Protein AF-A0A7W7AL02-F1 (afdb_monomer)

Nearest PDB structures (foldseek):
  6on0-assembly1_B  TM=6.784E-01  e=7.004E-01  Ravinvirus N15

Foldseek 3Di:
DQVVCVHLVSLCVLLVHDSVVSVVCVVVNDPPVSLVSSVVSCCVVPVPDDVVCVVVVNPDDDDD

Secondary structure (DSSP, 8-state):
-TTTTTHHHHHHHHTTS-HHHHHHHHHH---HHHHHHHHHHHHHH-TT--HHHHHHT-------

Organism: NCBI:txid237611

InterPro domains:
  IPR010982 Lambda repressor-like, DNA-binding domain superfamily [G3DSA:1.10.260.40] (1-59)
  IPR059216 2-isopropylmalate synthase, N-terminal carph-isopro domain [NF046037] (2-38)

Mean predicted aligned error: 6.05 Å

Sequence (64 aa):
MIDALGGTTAVARLATTPVSTVHSWRKNGIPASRLAHLKLAVAVAKPSIDIDAIVSGVTQAAAA

pLDDT: mean 83.66, std 15.99, range [34.72, 97.19]

Structure (mmCIF, N/CA/C/O backbone):
data_AF-A0A7W7AL02-F1
#
_entry.id   AF-A0A7W7AL02-F1
#
loop_
_atom_site.group_PDB
_atom_site.id
_atom_site.type_symbol
_atom_site.label_atom_id
_atom_site.label_alt_id
_atom_site.label_comp_id
_atom_site.label_asym_id
_atom_site.label_entity_id
_atom_site.label_seq_id
_atom_site.pdbx_PDB_ins_code
_atom_site.Cartn_x
_atom_site.Cartn_y
_atom_site.Cartn_z
_atom_site.occupancy
_atom_site.B_iso_or_equiv
_atom_site.auth_seq_id
_atom_site.auth_comp_id
_atom_site.auth_asym_id
_atom_site.auth_atom_id
_atom_site.pdbx_PDB_model_num
ATOM 1 N N . MET A 1 1 ? 6.646 5.583 0.800 1.00 82.88 1 MET A N 1
ATOM 2 C CA . MET A 1 1 ? 6.070 4.371 0.166 1.00 82.88 1 MET A CA 1
ATOM 3 C C . MET A 1 1 ? 4.749 4.596 -0.572 1.00 82.88 1 MET A C 1
ATOM 5 O O . MET A 1 1 ? 4.741 4.360 -1.768 1.00 82.88 1 MET A O 1
ATOM 9 N N . ILE A 1 2 ? 3.639 5.006 0.070 1.00 89.38 2 ILE A N 1
ATOM 10 C CA . ILE A 1 2 ? 2.315 5.073 -0.604 1.00 89.38 2 ILE A CA 1
ATOM 11 C C . ILE A 1 2 ? 2.360 5.923 -1.884 1.00 89.38 2 ILE A C 1
ATOM 13 O O . ILE A 1 2 ? 1.854 5.497 -2.916 1.00 89.38 2 ILE A O 1
ATOM 17 N N . ASP A 1 3 ? 3.011 7.085 -1.837 1.00 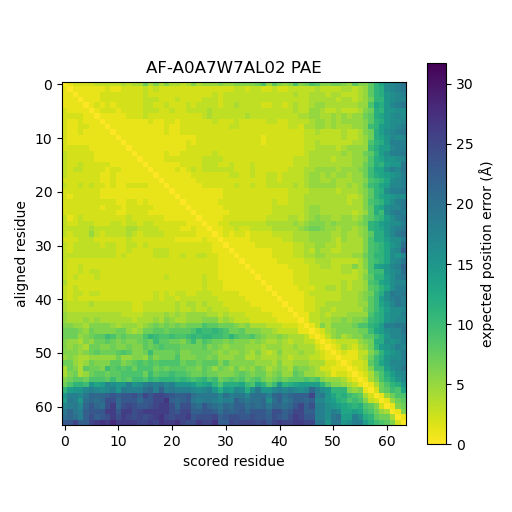90.94 3 ASP A N 1
ATOM 18 C CA . ASP A 1 3 ? 3.181 7.945 -3.014 1.00 90.94 3 ASP A CA 1
ATOM 19 C C . ASP A 1 3 ? 4.036 7.280 -4.104 1.00 90.94 3 ASP A C 1
ATOM 21 O O . ASP A 1 3 ? 3.623 7.242 -5.259 1.00 90.94 3 ASP A O 1
ATOM 25 N N . ALA A 1 4 ? 5.146 6.636 -3.729 1.00 86.62 4 ALA A N 1
ATOM 26 C CA . ALA A 1 4 ? 6.010 5.889 -4.652 1.00 86.62 4 ALA A CA 1
ATOM 27 C C . ALA A 1 4 ? 5.287 4.720 -5.354 1.00 86.62 4 ALA A C 1
ATOM 29 O O . ALA A 1 4 ? 5.619 4.354 -6.476 1.00 86.62 4 ALA A O 1
ATOM 30 N N . LEU A 1 5 ? 4.254 4.156 -4.723 1.00 87.06 5 LEU A N 1
ATOM 31 C CA . LEU A 1 5 ? 3.431 3.098 -5.314 1.00 87.06 5 LEU A CA 1
ATOM 32 C C . LEU A 1 5 ? 2.370 3.612 -6.300 1.00 87.06 5 LEU A C 1
ATOM 34 O O . LEU A 1 5 ? 1.733 2.797 -6.975 1.00 87.06 5 LEU A O 1
ATOM 38 N N . GLY A 1 6 ? 2.207 4.931 -6.438 1.00 89.25 6 GLY A N 1
ATOM 39 C CA . GLY A 1 6 ? 1.179 5.569 -7.269 1.00 89.25 6 GLY A CA 1
ATOM 40 C C . GLY A 1 6 ? 0.048 6.216 -6.465 1.00 89.25 6 GLY A C 1
ATOM 41 O O . GLY A 1 6 ? -1.024 6.482 -7.006 1.00 89.25 6 GLY A O 1
ATOM 42 N N . GLY A 1 7 ? 0.259 6.449 -5.168 1.00 93.44 7 GLY A N 1
ATOM 43 C CA . GLY A 1 7 ? -0.676 7.156 -4.300 1.00 93.44 7 GLY A CA 1
ATOM 44 C C . GLY A 1 7 ? -1.752 6.272 -3.664 1.00 93.44 7 GLY A C 1
ATOM 45 O O . GLY A 1 7 ? -1.842 5.061 -3.870 1.00 93.44 7 GLY A O 1
ATOM 46 N N . THR A 1 8 ? -2.597 6.906 -2.849 1.00 95.12 8 THR A N 1
ATOM 47 C CA . THR A 1 8 ? -3.563 6.234 -1.962 1.00 95.12 8 THR A CA 1
ATOM 48 C C . THR A 1 8 ? -4.551 5.344 -2.726 1.00 95.12 8 THR A C 1
ATOM 50 O O . THR A 1 8 ? -4.798 4.215 -2.313 1.00 95.12 8 THR A O 1
ATOM 53 N N . THR A 1 9 ? -5.085 5.808 -3.859 1.00 95.88 9 THR A N 1
ATOM 54 C CA . THR A 1 9 ? -6.064 5.049 -4.660 1.00 95.88 9 THR A CA 1
ATOM 55 C C . THR A 1 9 ? -5.442 3.824 -5.328 1.00 95.88 9 THR A C 1
ATOM 57 O O . THR A 1 9 ? -6.059 2.760 -5.347 1.00 95.88 9 THR A O 1
ATOM 60 N N . ALA A 1 10 ? -4.218 3.943 -5.852 1.00 94.00 10 ALA A N 1
ATOM 61 C CA . ALA A 1 10 ? -3.512 2.820 -6.467 1.00 94.00 10 ALA A CA 1
ATOM 62 C C . ALA A 1 10 ? -3.202 1.734 -5.429 1.00 94.00 10 ALA A C 1
ATOM 64 O O . ALA A 1 10 ? -3.486 0.559 -5.654 1.00 94.00 10 ALA A O 1
ATOM 65 N N . VAL A 1 11 ? -2.709 2.140 -4.255 1.00 93.88 11 VAL A N 1
ATOM 66 C CA . VAL A 1 11 ? -2.438 1.225 -3.139 1.00 93.88 11 VAL A CA 1
ATOM 67 C C . VAL A 1 11 ? -3.723 0.578 -2.61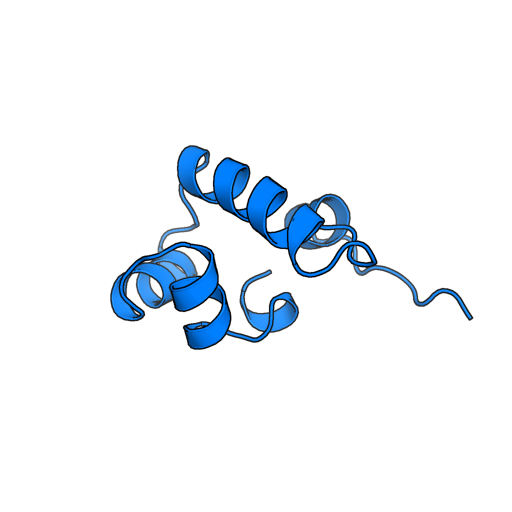6 1.00 93.88 11 VAL A C 1
ATOM 69 O O . VAL A 1 11 ? -3.715 -0.609 -2.310 1.00 93.88 11 VAL A O 1
ATOM 72 N N . ALA A 1 12 ? -4.840 1.308 -2.559 1.00 96.06 12 ALA A N 1
ATOM 73 C CA . ALA A 1 12 ? -6.132 0.764 -2.129 1.00 96.06 12 ALA A CA 1
ATOM 74 C C . ALA A 1 12 ? -6.633 -0.353 -3.055 1.00 96.06 12 ALA A C 1
ATOM 76 O O . ALA A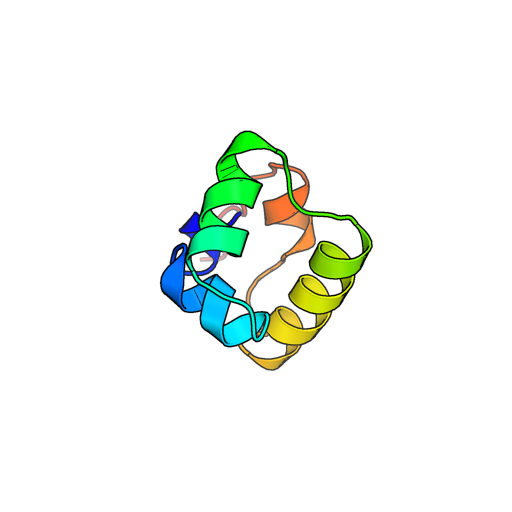 1 12 ? -7.077 -1.398 -2.579 1.00 96.06 12 ALA A O 1
ATOM 77 N N . ARG A 1 13 ? -6.496 -0.160 -4.374 1.00 94.31 13 ARG A N 1
ATOM 78 C CA . ARG A 1 13 ? -6.818 -1.188 -5.377 1.00 94.31 13 ARG A CA 1
ATOM 79 C C . ARG A 1 13 ? -5.899 -2.399 -5.254 1.00 94.31 13 ARG A C 1
ATOM 81 O O . ARG A 1 13 ? -6.381 -3.521 -5.272 1.00 94.31 13 ARG A O 1
ATOM 88 N N . LEU A 1 14 ? -4.598 -2.168 -5.082 1.00 92.12 14 LEU A N 1
ATOM 89 C CA . LEU A 1 14 ? -3.597 -3.231 -4.985 1.00 92.12 14 LEU A CA 1
ATOM 90 C C . LEU A 1 14 ? -3.731 -4.056 -3.693 1.00 92.12 14 LEU A C 1
ATOM 92 O O . LEU A 1 14 ? -3.496 -5.258 -3.701 1.00 92.12 14 LEU A O 1
ATOM 96 N N . ALA A 1 15 ? -4.146 -3.427 -2.590 1.00 91.69 15 ALA A N 1
ATOM 97 C CA . ALA A 1 15 ? -4.374 -4.083 -1.301 1.00 91.69 15 ALA A CA 1
ATOM 98 C C . ALA A 1 15 ? -5.810 -4.597 -1.094 1.00 91.69 15 ALA A C 1
ATOM 100 O O . ALA A 1 15 ? -6.114 -5.090 -0.002 1.00 91.69 15 ALA A O 1
ATOM 101 N N . THR A 1 16 ? -6.693 -4.424 -2.085 1.00 94.25 16 THR A N 1
ATOM 102 C CA . THR A 1 16 ? -8.127 -4.757 -2.019 1.00 94.25 16 THR A CA 1
ATOM 103 C C . THR A 1 16 ? -8.768 -4.252 -0.721 1.00 94.25 16 THR A C 1
ATOM 105 O O . THR A 1 16 ? -9.337 -5.002 0.073 1.00 94.25 16 THR A O 1
ATOM 108 N N . THR A 1 17 ? -8.603 -2.958 -0.443 1.00 94.56 17 THR A N 1
ATOM 109 C CA . THR A 1 17 ? -9.072 -2.325 0.796 1.00 94.56 17 THR A CA 1
ATOM 110 C C . THR A 1 17 ? -9.613 -0.920 0.514 1.00 94.56 17 THR A C 1
ATOM 112 O O . THR A 1 17 ? -9.239 -0.320 -0.496 1.00 94.56 17 THR A O 1
ATOM 115 N N . PRO A 1 18 ? -10.491 -0.356 1.363 1.00 97.19 18 PRO A N 1
ATOM 116 C CA . PRO A 1 18 ? -11.000 0.995 1.160 1.00 97.19 18 PRO A CA 1
ATOM 117 C C . PRO A 1 18 ? -9.893 2.058 1.116 1.00 97.19 18 PRO A C 1
ATOM 119 O O . PRO A 1 18 ? -8.899 1.995 1.841 1.00 97.19 18 PRO A O 1
ATOM 122 N N . VAL A 1 19 ? -10.109 3.110 0.320 1.00 97.00 19 VAL A N 1
ATOM 123 C CA . VAL A 1 19 ? -9.197 4.269 0.235 1.00 97.00 19 VAL A CA 1
ATOM 124 C C . VAL A 1 19 ? -9.010 4.933 1.604 1.00 97.00 19 VAL A C 1
ATOM 126 O O . VAL A 1 19 ? -7.904 5.360 1.931 1.00 97.00 19 VAL A O 1
ATOM 129 N N . SER A 1 20 ? -10.059 4.968 2.432 1.00 96.69 20 SER A N 1
ATOM 130 C CA . SER A 1 20 ? -10.004 5.488 3.805 1.00 96.69 20 SER A CA 1
ATOM 131 C C . SER A 1 20 ? -9.030 4.706 4.691 1.00 96.69 20 SER A C 1
ATOM 133 O O . SER A 1 20 ? -8.304 5.310 5.480 1.00 96.69 20 SER A O 1
ATOM 135 N N . THR A 1 21 ? -8.941 3.384 4.519 1.00 95.94 21 THR A N 1
ATOM 136 C CA . THR A 1 21 ? -7.985 2.529 5.233 1.00 95.94 21 THR A CA 1
ATOM 137 C C . THR A 1 21 ? -6.550 2.881 4.852 1.00 95.94 21 THR A C 1
ATOM 139 O O . THR A 1 21 ? -5.719 3.106 5.730 1.00 95.94 21 THR A O 1
ATOM 142 N N . VAL A 1 22 ? -6.264 3.032 3.556 1.00 95.62 22 VAL A N 1
ATOM 143 C CA . VAL A 1 22 ? -4.927 3.445 3.091 1.00 95.62 22 VAL A CA 1
ATOM 144 C C . VAL A 1 22 ? -4.594 4.872 3.527 1.00 95.62 22 VAL A C 1
ATOM 146 O O . VAL A 1 22 ? -3.455 5.164 3.888 1.00 95.62 22 VAL A O 1
ATOM 149 N N . HIS A 1 23 ? -5.580 5.771 3.541 1.00 95.19 23 HIS A N 1
ATOM 150 C CA . HIS A 1 23 ? -5.390 7.121 4.063 1.00 95.19 23 HIS A CA 1
ATOM 151 C C . HIS A 1 23 ? -5.042 7.101 5.560 1.00 95.19 23 HIS A C 1
ATOM 153 O O . HIS A 1 23 ? -4.131 7.810 5.983 1.00 95.19 23 HIS A O 1
ATOM 159 N N . SER A 1 24 ? -5.696 6.247 6.354 1.00 95.25 24 SER A N 1
ATOM 160 C CA . SER A 1 24 ? -5.377 6.055 7.775 1.00 95.25 24 SER A CA 1
ATOM 161 C C . SER A 1 24 ? -3.951 5.536 7.988 1.00 95.25 24 SER A C 1
ATOM 163 O O . SER A 1 24 ? -3.274 5.997 8.908 1.00 95.25 24 SER A O 1
ATOM 165 N N . TRP A 1 25 ? -3.441 4.671 7.106 1.00 94.69 25 TRP A N 1
ATOM 166 C CA . TRP A 1 25 ? -2.060 4.183 7.188 1.00 94.69 25 TRP A CA 1
ATOM 167 C C . TRP A 1 25 ? -0.999 5.278 7.067 1.00 94.69 25 TRP A C 1
ATOM 169 O O . TRP A 1 25 ? 0.101 5.116 7.588 1.00 94.69 25 TRP A O 1
ATOM 179 N N . ARG A 1 26 ? -1.307 6.410 6.419 1.00 89.81 26 ARG A N 1
ATOM 180 C CA . ARG A 1 26 ? -0.383 7.558 6.381 1.00 89.81 26 ARG A CA 1
ATOM 181 C C . ARG A 1 26 ? -0.135 8.156 7.762 1.00 89.81 26 ARG A C 1
ATOM 183 O O . ARG A 1 26 ? 0.931 8.713 7.985 1.00 89.81 26 ARG A O 1
ATOM 190 N N . LYS A 1 27 ? -1.122 8.066 8.655 1.00 91.44 27 LYS A N 1
ATOM 191 C CA . LYS A 1 27 ? -1.051 8.610 10.016 1.00 91.44 27 LYS A CA 1
ATOM 192 C C . LYS A 1 27 ? -0.625 7.549 11.027 1.00 91.44 27 LYS A C 1
ATOM 194 O O . LYS A 1 27 ? 0.200 7.822 11.885 1.00 91.44 27 LYS A O 1
ATOM 199 N N . ASN A 1 28 ? -1.171 6.343 10.896 1.00 92.62 28 ASN A N 1
ATOM 200 C CA . ASN A 1 28 ? -1.038 5.279 11.893 1.00 92.62 28 ASN A CA 1
ATOM 201 C C . ASN A 1 28 ? 0.038 4.240 11.540 1.00 92.62 28 ASN A C 1
ATOM 203 O O . ASN A 1 28 ? 0.313 3.345 12.333 1.00 92.62 28 ASN A O 1
ATOM 207 N N . GLY A 1 29 ? 0.621 4.329 10.344 1.00 90.50 29 GLY A N 1
ATOM 208 C CA . GLY A 1 29 ? 1.491 3.297 9.794 1.00 90.50 29 GLY A CA 1
ATOM 209 C C . GLY A 1 29 ? 0.716 2.152 9.138 1.00 90.50 29 GLY A C 1
ATOM 210 O O . GLY A 1 29 ? -0.490 1.969 9.327 1.00 90.50 29 GLY A O 1
ATOM 211 N N . ILE A 1 30 ? 1.426 1.380 8.316 1.00 91.12 30 ILE A N 1
ATOM 212 C CA . ILE A 1 30 ? 0.874 0.208 7.631 1.00 91.12 30 ILE A CA 1
ATOM 213 C C . ILE A 1 30 ? 1.111 -1.017 8.518 1.00 91.12 30 ILE A C 1
ATOM 215 O O . ILE A 1 30 ? 2.259 -1.268 8.887 1.00 91.12 30 ILE A O 1
ATOM 219 N N . PRO A 1 31 ? 0.074 -1.814 8.836 1.00 91.62 31 PRO A N 1
ATOM 220 C CA . PRO A 1 31 ? 0.251 -3.052 9.588 1.00 91.62 31 PRO A CA 1
ATOM 221 C C . PRO A 1 31 ? 1.232 -4.001 8.890 1.00 91.62 31 PRO A C 1
ATOM 223 O O . PRO A 1 31 ? 1.155 -4.175 7.673 1.00 91.62 31 PRO A O 1
ATOM 226 N N . ALA A 1 32 ? 2.100 -4.678 9.646 1.00 90.19 32 ALA A N 1
ATOM 227 C CA . ALA A 1 32 ? 3.126 -5.566 9.084 1.00 90.19 32 ALA A CA 1
ATOM 228 C C . ALA A 1 32 ? 2.545 -6.656 8.160 1.00 90.19 32 ALA A C 1
ATOM 230 O O . ALA A 1 32 ? 3.080 -6.913 7.083 1.00 90.19 32 ALA A O 1
ATOM 231 N N . SER A 1 33 ? 1.394 -7.233 8.521 1.00 90.62 33 SER A N 1
ATOM 232 C CA . SER A 1 33 ? 0.684 -8.214 7.689 1.00 90.62 33 SER A CA 1
ATOM 233 C C . SER A 1 33 ? 0.214 -7.633 6.351 1.00 90.62 33 SER A C 1
ATOM 235 O O . SER A 1 33 ? 0.292 -8.302 5.321 1.00 90.62 33 SER A O 1
ATOM 237 N N . ARG A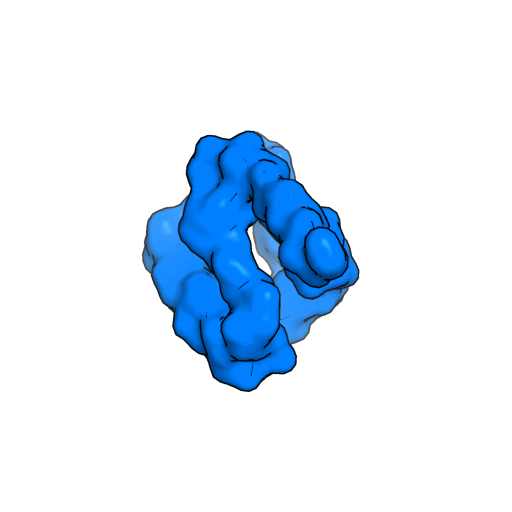 1 34 ? -0.242 -6.375 6.333 1.00 92.00 34 ARG A N 1
ATOM 238 C CA . ARG A 1 34 ? -0.629 -5.662 5.105 1.00 92.00 34 ARG A CA 1
ATOM 239 C C . ARG A 1 34 ? 0.592 -5.304 4.269 1.00 92.00 34 ARG A C 1
ATOM 241 O O . ARG A 1 34 ? 0.539 -5.427 3.051 1.00 92.00 34 ARG A O 1
ATOM 248 N N . LEU A 1 35 ? 1.686 -4.913 4.914 1.00 90.94 35 LEU A N 1
ATOM 249 C CA . LEU A 1 35 ? 2.950 -4.606 4.252 1.00 90.94 35 LEU A CA 1
ATOM 250 C C . LEU A 1 35 ? 3.529 -5.837 3.538 1.00 90.94 35 LEU A C 1
ATOM 252 O O . LEU A 1 35 ? 3.921 -5.725 2.382 1.00 90.94 35 LEU A O 1
ATOM 256 N N . ALA A 1 36 ? 3.506 -7.016 4.168 1.00 90.06 36 ALA A N 1
ATOM 257 C CA . ALA A 1 36 ? 3.932 -8.266 3.533 1.00 90.06 36 ALA A CA 1
ATOM 258 C C . ALA A 1 36 ? 3.102 -8.601 2.278 1.00 90.06 36 ALA A C 1
ATOM 260 O O . ALA A 1 36 ? 3.663 -8.919 1.232 1.00 90.06 36 ALA A O 1
ATOM 261 N N . HIS A 1 37 ? 1.775 -8.448 2.340 1.00 91.44 37 HIS A N 1
ATOM 262 C CA 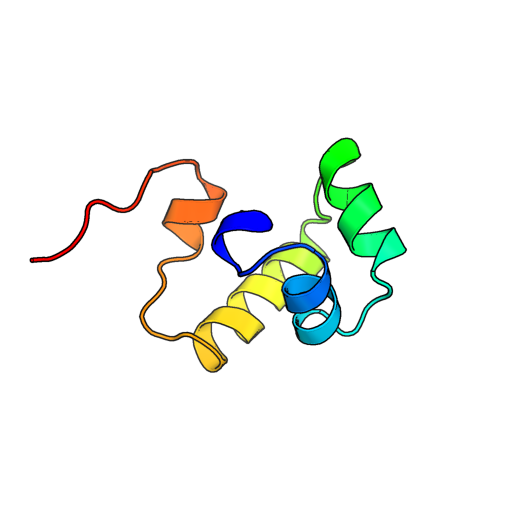. HIS A 1 37 ? 0.914 -8.640 1.167 1.00 91.44 37 HIS A 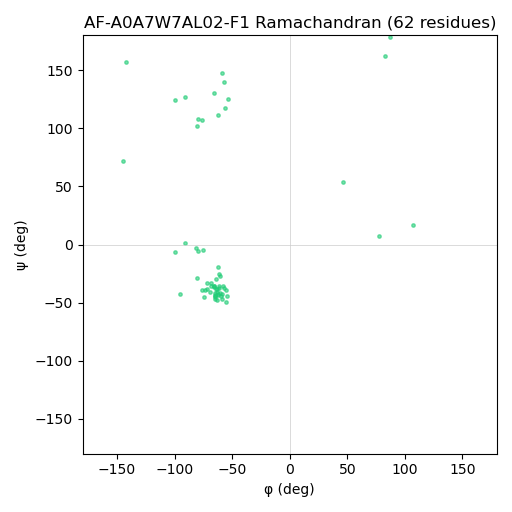CA 1
ATOM 263 C C . HIS A 1 37 ? 1.183 -7.610 0.065 1.00 91.44 37 HIS A C 1
ATOM 265 O O . HIS A 1 37 ? 1.240 -7.967 -1.109 1.00 91.44 37 HIS A O 1
ATOM 271 N N . LEU A 1 38 ? 1.381 -6.340 0.431 1.00 90.62 38 LEU A N 1
ATOM 272 C CA . LEU A 1 38 ? 1.727 -5.282 -0.518 1.00 90.62 38 LEU A CA 1
ATOM 273 C C . LEU A 1 38 ? 3.046 -5.580 -1.236 1.00 90.62 38 LEU A C 1
ATOM 275 O O . LEU A 1 38 ? 3.110 -5.390 -2.445 1.00 90.62 38 LEU A O 1
ATOM 279 N N . LYS A 1 39 ? 4.069 -6.085 -0.533 1.00 90.06 39 LYS A N 1
ATOM 280 C CA . LYS A 1 39 ? 5.342 -6.498 -1.149 1.00 90.06 39 LYS A CA 1
ATOM 281 C C . LYS A 1 39 ? 5.123 -7.519 -2.262 1.00 90.06 39 LYS A C 1
ATOM 283 O O . LYS A 1 39 ? 5.595 -7.316 -3.375 1.00 90.06 39 LYS A O 1
ATOM 288 N N . LEU A 1 40 ? 4.354 -8.570 -1.978 1.00 90.75 40 LEU A N 1
ATOM 289 C CA . LEU A 1 40 ? 4.046 -9.621 -2.950 1.00 90.75 40 LEU A CA 1
ATOM 290 C C . LEU A 1 40 ? 3.248 -9.077 -4.139 1.00 90.75 40 LEU A C 1
ATOM 292 O O . LEU A 1 40 ? 3.599 -9.316 -5.292 1.00 90.75 40 LEU A O 1
ATOM 296 N N . ALA A 1 41 ? 2.198 -8.303 -3.868 1.00 90.56 41 ALA A N 1
ATOM 297 C CA . ALA A 1 41 ? 1.348 -7.747 -4.913 1.00 90.56 41 ALA A CA 1
ATOM 298 C C . ALA A 1 41 ? 2.098 -6.738 -5.801 1.00 90.56 41 ALA A C 1
ATOM 300 O O . ALA A 1 41 ? 1.874 -6.701 -7.010 1.00 90.56 41 ALA A O 1
ATOM 301 N N . VAL A 1 42 ? 3.023 -5.952 -5.238 1.00 89.00 42 VAL A N 1
ATOM 302 C CA . VAL A 1 42 ? 3.862 -5.043 -6.028 1.00 89.00 42 VAL A CA 1
ATOM 303 C C . VAL A 1 42 ? 4.922 -5.799 -6.822 1.00 89.00 42 VAL A C 1
ATOM 305 O O . VAL A 1 42 ? 5.116 -5.455 -7.981 1.00 89.00 42 VAL A O 1
ATOM 308 N N . ALA A 1 43 ? 5.543 -6.847 -6.277 1.00 87.06 43 ALA A N 1
ATOM 309 C CA . ALA A 1 43 ? 6.493 -7.665 -7.034 1.00 87.06 43 ALA A CA 1
ATOM 310 C C . ALA A 1 43 ? 5.857 -8.259 -8.305 1.00 87.06 43 ALA A C 1
ATOM 312 O O . ALA A 1 43 ? 6.489 -8.298 -9.357 1.00 87.06 43 ALA A O 1
ATOM 313 N N . VAL A 1 44 ? 4.581 -8.651 -8.228 1.00 86.50 44 VAL A N 1
ATOM 314 C CA . VAL A 1 44 ? 3.817 -9.142 -9.385 1.00 86.50 44 VAL A CA 1
ATOM 315 C C . VAL A 1 44 ? 3.410 -8.005 -10.329 1.00 86.50 44 VAL A C 1
ATOM 317 O O . VAL A 1 44 ? 3.539 -8.136 -11.542 1.00 86.50 44 VAL A O 1
ATOM 320 N N . ALA A 1 45 ? 2.910 -6.884 -9.800 1.00 84.19 45 ALA A N 1
ATOM 321 C CA . ALA A 1 45 ? 2.362 -5.800 -10.622 1.00 84.19 45 ALA A CA 1
ATOM 322 C C . ALA A 1 45 ? 3.427 -4.869 -11.231 1.00 84.19 45 ALA A C 1
ATOM 324 O O . ALA A 1 45 ? 3.183 -4.239 -12.260 1.00 84.19 45 ALA A O 1
ATOM 325 N N . LYS A 1 46 ? 4.575 -4.716 -10.565 1.00 81.25 46 LYS A N 1
ATOM 326 C CA . LYS A 1 46 ? 5.667 -3.794 -10.912 1.00 81.25 46 LYS A CA 1
ATOM 327 C C . LYS A 1 46 ? 7.024 -4.433 -10.562 1.00 81.25 46 LYS A C 1
ATOM 329 O O . LYS A 1 46 ? 7.681 -3.992 -9.620 1.00 81.25 46 LYS A O 1
ATOM 334 N N . PRO A 1 47 ? 7.467 -5.443 -11.329 1.00 77.44 47 PRO A N 1
ATOM 335 C CA . PRO A 1 47 ? 8.672 -6.223 -11.025 1.00 77.44 47 PRO A CA 1
ATOM 336 C C . PRO A 1 47 ? 9.972 -5.404 -11.022 1.00 77.44 47 PRO A C 1
ATOM 338 O O . PRO A 1 47 ? 10.959 -5.824 -10.433 1.00 77.44 47 PRO A O 1
ATOM 341 N N . SER A 1 48 ? 9.986 -4.226 -11.651 1.00 78.62 48 SER A N 1
ATOM 342 C CA . SER A 1 48 ? 11.158 -3.340 -11.698 1.00 78.62 48 SER A CA 1
ATOM 343 C C . SER A 1 48 ? 11.345 -2.473 -10.445 1.00 78.62 48 SER A C 1
ATOM 345 O O . SER A 1 48 ? 12.301 -1.706 -10.389 1.00 78.62 48 SER A O 1
ATOM 347 N N . ILE A 1 49 ? 10.433 -2.534 -9.468 1.00 79.25 49 ILE A N 1
ATOM 348 C CA . ILE A 1 49 ? 10.491 -1.701 -8.261 1.00 79.25 49 ILE A CA 1
ATOM 349 C C . ILE A 1 49 ? 11.073 -2.496 -7.093 1.00 79.25 49 ILE A C 1
ATOM 351 O O . ILE A 1 49 ? 10.504 -3.506 -6.683 1.00 79.25 49 ILE A O 1
ATOM 355 N N . ASP A 1 50 ? 12.144 -1.976 -6.487 1.00 80.38 50 ASP A N 1
ATOM 356 C CA . ASP A 1 50 ? 12.655 -2.490 -5.213 1.00 80.38 50 ASP A CA 1
ATOM 357 C C . ASP A 1 50 ? 11.825 -1.919 -4.054 1.00 80.38 50 ASP A C 1
ATOM 359 O O . ASP A 1 50 ? 11.948 -0.755 -3.658 1.00 80.38 50 ASP A O 1
ATOM 363 N N . ILE A 1 51 ? 10.918 -2.741 -3.529 1.00 79.12 51 ILE A N 1
ATOM 364 C CA . ILE A 1 51 ? 10.038 -2.332 -2.433 1.00 79.12 51 ILE A CA 1
ATOM 365 C C . ILE A 1 51 ? 10.787 -2.206 -1.111 1.00 79.12 51 ILE A C 1
ATOM 367 O O . ILE A 1 51 ? 10.423 -1.354 -0.297 1.00 79.12 51 ILE A O 1
ATOM 371 N N . ASP A 1 52 ? 11.807 -3.024 -0.875 1.00 81.62 52 ASP A N 1
ATOM 372 C CA . ASP A 1 52 ? 12.549 -2.992 0.380 1.00 81.62 52 ASP A CA 1
ATOM 373 C C . ASP A 1 52 ? 13.359 -1.700 0.505 1.00 81.62 52 ASP A C 1
ATOM 375 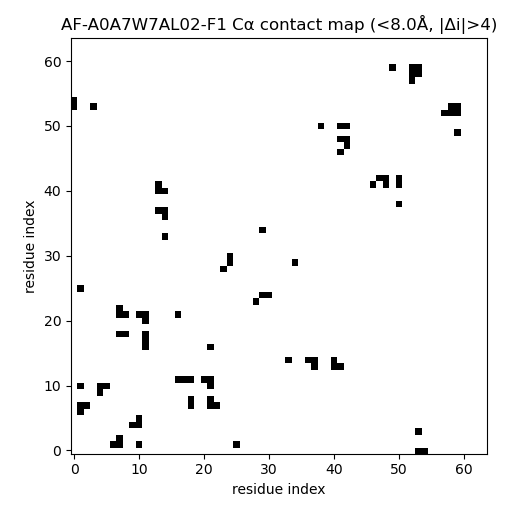O O . ASP A 1 52 ? 13.369 -1.096 1.581 1.00 81.62 52 ASP A O 1
ATOM 379 N N . ALA A 1 53 ? 13.901 -1.184 -0.600 1.00 78.38 53 ALA A N 1
ATOM 380 C CA . ALA A 1 53 ? 14.484 0.157 -0.664 1.00 78.38 53 ALA A CA 1
ATOM 381 C C . ALA A 1 53 ? 13.453 1.248 -0.298 1.00 78.38 53 ALA A C 1
ATOM 383 O O . ALA A 1 53 ? 13.691 2.089 0.571 1.00 78.38 53 ALA A O 1
ATOM 384 N N . ILE A 1 54 ? 12.243 1.184 -0.868 1.00 78.69 54 ILE A N 1
ATOM 385 C CA . ILE A 1 54 ? 11.173 2.165 -0.606 1.00 78.69 54 ILE A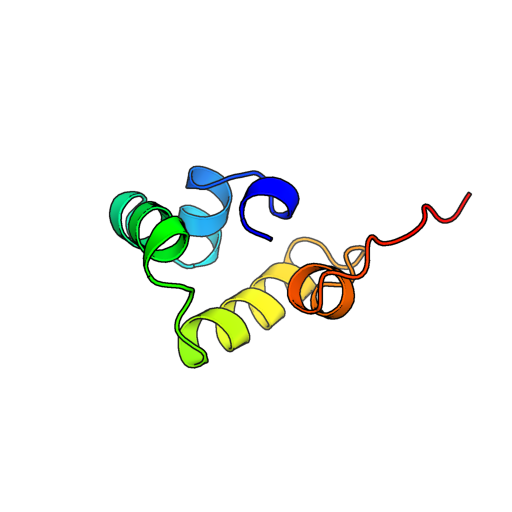 CA 1
ATOM 386 C C . ILE A 1 54 ? 10.674 2.119 0.850 1.00 78.69 54 ILE A C 1
ATOM 388 O O . ILE A 1 54 ? 10.287 3.154 1.405 1.00 78.69 54 ILE A O 1
ATOM 392 N N . VAL A 1 55 ? 10.621 0.930 1.457 1.00 77.25 55 VAL A N 1
ATOM 393 C CA . VAL A 1 55 ? 10.172 0.729 2.847 1.00 77.25 55 VAL A CA 1
ATOM 394 C C . VAL A 1 55 ? 11.247 1.152 3.846 1.00 77.25 55 VAL A C 1
ATOM 396 O O . VAL A 1 55 ? 10.910 1.759 4.860 1.00 77.25 55 VAL A O 1
ATOM 399 N N . SER A 1 56 ? 12.519 0.866 3.560 1.00 74.31 56 SER A N 1
ATOM 400 C CA . SER A 1 56 ? 13.663 1.234 4.410 1.00 74.31 56 SER A CA 1
ATOM 401 C C . SER A 1 56 ? 14.037 2.720 4.335 1.00 74.31 56 SER A C 1
ATOM 403 O O . SER A 1 56 ? 14.894 3.175 5.087 1.00 74.31 56 SER A O 1
ATOM 405 N N . GLY A 1 57 ? 13.378 3.496 3.466 1.00 60.81 57 GLY A N 1
ATOM 406 C CA . GLY A 1 57 ? 13.652 4.924 3.287 1.00 60.81 57 GLY A CA 1
ATOM 407 C C . GLY A 1 57 ? 14.909 5.207 2.464 1.00 60.81 57 GLY A C 1
ATOM 408 O O . GLY A 1 57 ? 15.297 6.367 2.335 1.00 60.81 57 GLY A O 1
ATOM 409 N N . VAL A 1 58 ? 15.522 4.179 1.873 1.00 48.25 58 VAL A N 1
ATOM 410 C CA . VAL A 1 58 ? 16.621 4.334 0.925 1.00 48.25 58 VAL A CA 1
ATOM 411 C C . VAL A 1 58 ? 16.015 4.709 -0.424 1.00 48.25 58 VAL A C 1
ATOM 413 O O . VAL A 1 58 ? 15.366 3.905 -1.092 1.00 48.25 58 VAL A O 1
ATOM 416 N N . THR A 1 59 ? 16.192 5.962 -0.835 1.00 45.53 59 THR A N 1
ATOM 417 C CA . THR A 1 59 ? 15.884 6.398 -2.201 1.00 45.53 59 THR A CA 1
ATOM 418 C C . THR A 1 59 ? 16.653 5.533 -3.195 1.00 45.53 59 THR A C 1
ATOM 420 O O . THR A 1 59 ? 17.882 5.545 -3.201 1.00 45.53 59 THR A O 1
ATOM 423 N N . GLN A 1 60 ? 15.929 4.790 -4.035 1.00 47.56 60 GLN A N 1
ATOM 424 C CA . GLN A 1 60 ? 16.508 4.062 -5.156 1.00 47.56 60 GLN A CA 1
ATOM 425 C C . GLN A 1 60 ? 17.139 5.079 -6.116 1.00 47.56 60 GLN A C 1
ATOM 427 O O . GLN A 1 60 ? 16.435 5.882 -6.730 1.00 47.56 60 GLN A O 1
ATOM 432 N N . ALA A 1 61 ? 18.470 5.078 -6.203 1.00 41.75 61 ALA A N 1
ATOM 433 C CA . ALA A 1 61 ? 19.179 5.799 -7.246 1.00 41.75 61 ALA A CA 1
ATOM 434 C C . ALA A 1 61 ? 18.844 5.148 -8.593 1.00 41.75 61 ALA A C 1
ATOM 436 O O . ALA A 1 61 ? 18.887 3.924 -8.731 1.00 41.75 61 ALA A O 1
ATOM 437 N N . ALA A 1 62 ? 18.456 5.989 -9.550 1.00 38.62 62 ALA A N 1
ATOM 438 C CA . ALA A 1 62 ? 18.136 5.601 -10.909 1.00 38.62 62 ALA A CA 1
ATOM 439 C C . ALA A 1 62 ? 19.301 4.815 -11.528 1.00 38.62 62 ALA A C 1
ATOM 441 O O . ALA A 1 62 ? 20.430 5.300 -11.564 1.00 38.62 62 ALA A O 1
ATOM 442 N N . ALA A 1 63 ? 19.006 3.612 -12.018 1.00 40.28 63 ALA A N 1
ATOM 443 C CA . ALA A 1 63 ? 19.858 2.924 -12.970 1.00 40.28 63 ALA A CA 1
ATOM 444 C C . ALA A 1 63 ? 19.654 3.583 -14.344 1.00 40.28 63 ALA A C 1
ATOM 446 O O . ALA A 1 63 ? 18.593 3.425 -14.954 1.00 40.28 63 ALA A O 1
ATOM 447 N N . ALA A 1 64 ? 20.656 4.346 -14.775 1.00 34.72 64 ALA A N 1
ATOM 448 C CA . ALA A 1 64 ? 20.885 4.811 -16.138 1.00 34.72 64 ALA A CA 1
ATOM 449 C C . ALA A 1 64 ? 22.388 4.724 -16.419 1.00 34.72 64 ALA A C 1
ATOM 451 O O . ALA A 1 64 ? 23.164 5.074 -15.498 1.00 34.72 64 ALA A O 1
#

Radius of gyration: 11.55 Å; Cα contacts (8 Å, |Δi|>4): 47; chains: 1; bounding box: 32×18×28 Å

Solvent-accessible surface area (backbone atoms only — not comparable to full-atom values): 3890 Å² total; per-residue (Å²): 87,59,63,81,68,61,24,50,65,48,48,11,63,69,63,74,47,58,49,67,57,45,53,47,27,76,77,75,51,71,56,68,73,58,48,55,51,44,50,56,50,40,48,71,76,41,69,89,57,66,58,65,39,44,71,72,68,44,78,80,76,81,9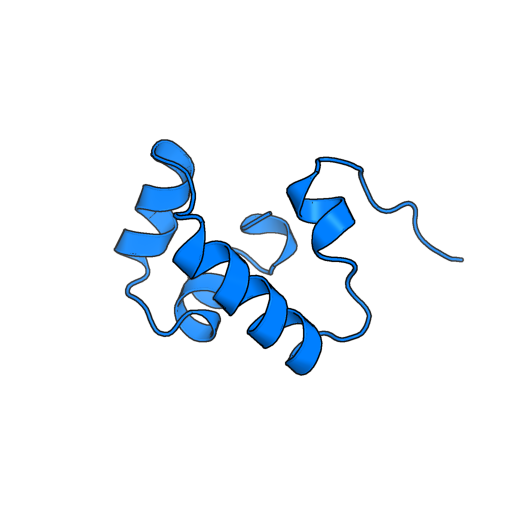0,125